Protein AF-A0A6J6BRH4-F1 (afdb_monomer_lite)

Organism: NCBI:txid449393

pLDDT: mean 97.33, std 1.26, range [92.62, 98.81]

Secondary structure (DSSP, 8-state):
-EEEEEEPPP---TTTT--TTS--SEEEEEEEEEESSTT--EEEEEEGGGS-B-TTSEEEEEEE-GGG--TT-SGGGT-EEEE---TTS-EEEEEEEEEE-TT-TTSGGGPPTTS-THHHHGGGSPEEEE--HHHHHHHHHHHTT-

Structure (mmCIF, N/CA/C/O backbone):
data_AF-A0A6J6BRH4-F1
#
_entry.id   AF-A0A6J6BRH4-F1
#
loop_
_atom_site.group_PDB
_atom_site.id
_atom_site.type_symbol
_atom_site.label_atom_id
_atom_site.label_alt_id
_atom_site.label_comp_id
_atom_site.label_asym_id
_atom_site.label_entity_id
_atom_site.label_seq_id
_atom_site.pdbx_PDB_ins_code
_atom_site.Cartn_x
_atom_site.Cartn_y
_atom_site.Cartn_z
_atom_site.occupancy
_atom_site.B_iso_or_equiv
_atom_site.auth_seq_id
_atom_site.auth_comp_id
_atom_site.auth_asym_id
_atom_site.auth_atom_id
_atom_site.pdbx_PDB_model_num
ATOM 1 N N . MET A 1 1 ? 10.397 -1.800 -10.705 1.00 94.38 1 MET A N 1
ATOM 2 C CA . MET A 1 1 ? 9.066 -1.616 -10.083 1.00 94.38 1 MET A CA 1
ATOM 3 C C . MET A 1 1 ? 9.223 -1.434 -8.581 1.00 94.38 1 MET A C 1
ATOM 5 O O . MET A 1 1 ? 10.301 -1.715 -8.059 1.00 94.38 1 MET A O 1
ATOM 9 N N . LEU A 1 2 ? 8.168 -0.981 -7.914 1.00 97.94 2 LEU A N 1
ATOM 10 C CA . LEU A 1 2 ? 8.096 -0.824 -6.466 1.00 97.94 2 LEU A CA 1
ATOM 11 C C . LEU A 1 2 ? 7.120 -1.860 -5.897 1.00 97.94 2 LEU A C 1
ATOM 13 O O . LEU A 1 2 ? 6.075 -2.119 -6.489 1.00 97.94 2 LEU A O 1
ATOM 17 N N . VAL A 1 3 ? 7.461 -2.453 -4.763 1.00 98.62 3 VAL A N 1
ATOM 18 C CA . VAL A 1 3 ? 6.591 -3.347 -3.996 1.00 98.62 3 VAL A CA 1
ATOM 19 C C . VAL A 1 3 ? 6.339 -2.690 -2.654 1.00 98.62 3 VAL A C 1
ATOM 21 O O . VAL A 1 3 ? 7.285 -2.242 -2.014 1.00 98.62 3 VAL A O 1
ATOM 24 N N . VAL A 1 4 ? 5.079 -2.644 -2.236 1.00 98.75 4 VAL A N 1
ATOM 25 C CA . VAL A 1 4 ? 4.651 -2.125 -0.940 1.00 98.75 4 VAL A CA 1
ATOM 26 C C . VAL A 1 4 ? 4.026 -3.260 -0.140 1.00 98.75 4 VAL A C 1
ATOM 28 O O . VAL A 1 4 ? 3.162 -3.979 -0.646 1.00 98.75 4 VAL A O 1
ATOM 31 N N . ARG A 1 5 ? 4.453 -3.424 1.110 1.00 98.50 5 ARG A N 1
ATOM 32 C CA . ARG A 1 5 ? 3.943 -4.441 2.033 1.00 98.50 5 ARG A CA 1
ATOM 33 C C . ARG A 1 5 ? 3.695 -3.835 3.405 1.00 98.50 5 ARG A C 1
ATOM 35 O O . ARG A 1 5 ? 4.463 -3.002 3.872 1.00 98.50 5 ARG A O 1
ATOM 42 N N . GLY A 1 6 ? 2.638 -4.280 4.065 1.00 98.31 6 GLY A N 1
ATOM 43 C CA . GLY A 1 6 ? 2.309 -3.872 5.425 1.00 98.31 6 GLY A CA 1
ATOM 44 C C . GLY A 1 6 ? 1.116 -4.655 5.946 1.00 98.31 6 GLY A C 1
ATOM 45 O O . GLY A 1 6 ? 0.449 -5.361 5.189 1.00 98.31 6 GLY A O 1
ATOM 46 N N . LYS A 1 7 ? 0.848 -4.549 7.243 1.00 98.62 7 LYS A N 1
ATOM 47 C CA . LYS A 1 7 ? -0.352 -5.117 7.853 1.00 98.62 7 LYS A CA 1
ATOM 48 C C . LYS A 1 7 ? -1.535 -4.197 7.584 1.00 98.62 7 LYS A C 1
ATOM 50 O O . LYS A 1 7 ? -1.421 -2.983 7.757 1.00 98.62 7 LYS A O 1
ATOM 55 N N . ALA A 1 8 ? -2.659 -4.751 7.149 1.00 98.44 8 ALA A N 1
ATOM 56 C CA . ALA A 1 8 ? -3.872 -3.971 6.951 1.00 98.44 8 ALA A CA 1
ATOM 57 C C . ALA A 1 8 ? -4.566 -3.718 8.300 1.00 98.44 8 ALA A C 1
ATOM 59 O O . ALA A 1 8 ? -4.849 -4.678 9.021 1.00 98.44 8 ALA A O 1
ATOM 60 N N . PRO A 1 9 ? -4.883 -2.459 8.647 1.00 98.12 9 PRO A N 1
ATOM 61 C CA . PRO A 1 9 ? -5.831 -2.177 9.714 1.00 98.12 9 PRO A CA 1
ATOM 62 C C . PRO A 1 9 ? -7.206 -2.738 9.352 1.00 98.12 9 PRO A C 1
ATOM 64 O O . PRO A 1 9 ? -7.617 -2.708 8.188 1.00 98.12 9 PRO A O 1
ATOM 67 N N . THR A 1 10 ? -7.935 -3.206 10.356 1.00 98.12 10 THR A N 1
ATOM 68 C CA . THR A 1 10 ? -9.320 -3.654 10.202 1.00 98.12 10 THR A CA 1
ATOM 69 C C . THR A 1 10 ? -10.227 -2.501 9.778 1.00 98.12 10 THR A C 1
ATOM 71 O O . THR A 1 10 ? -10.131 -1.383 10.294 1.00 98.12 10 THR A O 1
ATOM 74 N N . THR A 1 11 ? -11.141 -2.794 8.856 1.00 98.00 11 THR A N 1
ATOM 75 C CA . THR A 1 11 ? -12.180 -1.881 8.368 1.00 98.00 11 THR A CA 1
ATOM 76 C C . THR A 1 11 ? -13.511 -2.627 8.264 1.00 98.00 11 THR A C 1
ATOM 78 O O . THR A 1 11 ? -13.517 -3.858 8.160 1.00 98.00 11 THR A O 1
ATOM 81 N N . PRO A 1 12 ? -14.662 -1.933 8.314 1.00 97.31 12 PRO A N 1
ATOM 82 C CA . PRO A 1 12 ? -15.947 -2.563 8.047 1.00 97.31 12 PRO A CA 1
ATOM 83 C C . PRO A 1 12 ? -16.017 -3.011 6.589 1.00 97.31 12 PRO A C 1
ATOM 85 O O . PRO A 1 12 ? -15.707 -2.226 5.697 1.00 97.31 12 PRO A O 1
ATOM 88 N N . ASP A 1 13 ? -16.495 -4.224 6.328 1.00 95.75 13 ASP A N 1
ATOM 89 C CA . ASP A 1 13 ? -16.739 -4.700 4.965 1.00 95.75 13 ASP A CA 1
ATOM 90 C C . ASP A 1 13 ? -18.026 -4.080 4.404 1.00 95.75 13 ASP A C 1
ATOM 92 O O . ASP A 1 13 ? -19.120 -4.656 4.436 1.00 95.75 13 ASP A O 1
ATOM 96 N N . THR A 1 14 ? -17.895 -2.846 3.924 1.00 93.94 14 THR A N 1
ATOM 97 C CA . THR A 1 14 ? -19.018 -2.095 3.356 1.00 93.94 14 THR A CA 1
ATOM 98 C C . THR A 1 14 ? -19.500 -2.671 2.025 1.00 93.94 14 THR A C 1
ATOM 100 O O . THR A 1 14 ? -20.670 -2.491 1.685 1.00 93.94 14 THR A O 1
ATOM 103 N N . GLN A 1 15 ? -18.657 -3.425 1.307 1.00 93.25 15 GLN A N 1
ATOM 104 C CA . GLN A 1 15 ? -19.054 -4.114 0.076 1.00 93.25 15 GLN A CA 1
ATOM 105 C C . GLN A 1 15 ? -19.947 -5.328 0.368 1.00 93.25 15 GLN A C 1
ATOM 107 O O . GLN A 1 15 ? -20.884 -5.592 -0.384 1.00 93.25 15 GLN A O 1
ATOM 112 N N . ALA A 1 16 ? -19.741 -6.001 1.503 1.00 95.12 16 ALA A N 1
ATOM 113 C CA . ALA A 1 16 ? -20.646 -7.028 2.025 1.00 95.12 16 ALA A CA 1
ATOM 114 C C . ALA A 1 16 ? -21.833 -6.463 2.838 1.00 95.12 16 ALA A C 1
ATOM 116 O O . ALA A 1 16 ? -22.583 -7.222 3.456 1.00 95.12 16 ALA A O 1
ATOM 117 N N . GLY A 1 17 ? -22.031 -5.139 2.850 1.00 95.44 17 GLY A N 1
ATOM 118 C CA . GLY A 1 17 ? -23.175 -4.484 3.490 1.00 95.44 17 GLY A CA 1
ATOM 119 C C . GLY A 1 17 ? -23.013 -4.183 4.983 1.00 95.44 17 GLY A C 1
ATOM 120 O O . GLY A 1 17 ? -23.993 -3.810 5.633 1.00 95.44 17 GLY A O 1
ATOM 121 N N . GLN A 1 18 ? -21.808 -4.305 5.553 1.00 97.12 18 GLN A N 1
ATOM 122 C CA . GLN A 1 18 ? -21.563 -3.817 6.910 1.00 97.12 18 GLN A CA 1
ATOM 123 C C . GLN A 1 18 ? -21.682 -2.289 6.964 1.00 97.12 18 GLN A C 1
ATOM 125 O O . GLN A 1 18 ? -21.315 -1.567 6.038 1.00 97.12 18 GLN A O 1
ATOM 130 N N . SER A 1 19 ? -22.171 -1.772 8.091 1.00 96.06 19 SER A N 1
ATOM 131 C CA . SER A 1 19 ? -22.228 -0.327 8.312 1.00 96.06 19 SER A CA 1
ATOM 132 C C . SER A 1 19 ? -20.822 0.269 8.398 1.00 96.06 19 SER A C 1
ATOM 134 O O . SER A 1 19 ? -19.968 -0.253 9.111 1.00 96.06 19 SER A O 1
ATOM 136 N N . ALA A 1 20 ? -20.605 1.439 7.792 1.00 93.06 20 ALA A N 1
ATOM 137 C CA . ALA A 1 20 ? -19.379 2.224 7.981 1.00 93.06 20 ALA A CA 1
ATOM 138 C C . ALA A 1 20 ? -19.180 2.717 9.437 1.00 93.06 20 ALA A C 1
ATOM 140 O O . ALA A 1 20 ? -18.142 3.294 9.770 1.00 93.06 20 ALA A O 1
ATOM 141 N N . ALA A 1 21 ? -20.187 2.533 10.300 1.00 92.88 21 ALA A N 1
ATOM 142 C CA . ALA A 1 21 ? -20.1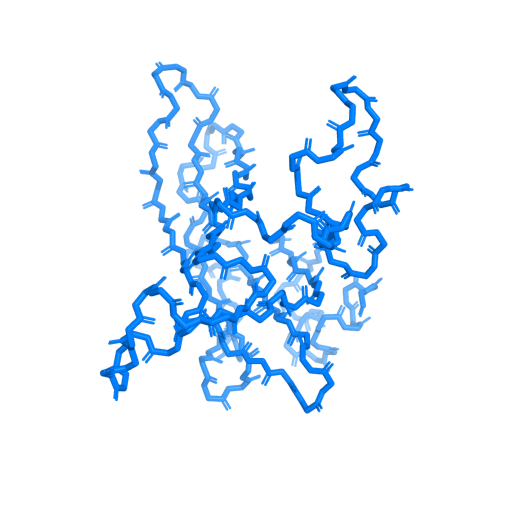16 2.793 11.735 1.00 92.88 21 ALA A CA 1
ATOM 143 C C . ALA A 1 21 ? -19.727 1.556 12.569 1.00 92.88 21 ALA A C 1
ATOM 145 O O . ALA A 1 21 ? -19.611 1.676 13.788 1.00 92.88 21 ALA A O 1
ATOM 146 N N . THR A 1 22 ? -19.545 0.381 11.955 1.00 96.38 22 THR A N 1
ATOM 147 C CA . THR A 1 22 ? -19.095 -0.826 12.663 1.00 96.38 22 THR A CA 1
ATOM 148 C C . THR A 1 22 ? -17.741 -0.564 13.340 1.00 96.38 22 THR A C 1
ATOM 150 O O . THR A 1 22 ? -16.824 -0.063 12.679 1.00 96.38 22 THR A O 1
ATOM 153 N N . PRO A 1 23 ? -17.584 -0.887 14.641 1.00 96.56 23 PRO A N 1
ATOM 154 C CA . PRO A 1 23 ? -16.312 -0.726 15.340 1.00 96.56 23 PRO A CA 1
ATOM 155 C C . PRO A 1 23 ? -15.170 -1.462 14.628 1.00 96.56 23 PRO A C 1
ATOM 157 O O . PRO A 1 23 ? -15.278 -2.648 14.332 1.00 96.56 23 PRO A O 1
ATOM 160 N N . SER A 1 24 ? -14.096 -0.736 14.339 1.00 97.69 24 SER A N 1
ATOM 161 C CA . SER A 1 24 ? -12.935 -1.165 13.547 1.00 97.69 24 SER A CA 1
ATOM 162 C C . SER A 1 24 ? -11.758 -0.228 13.838 1.00 97.69 24 SER A C 1
ATOM 164 O O . SER A 1 24 ? -11.955 0.837 14.428 1.00 97.69 24 SER A O 1
ATOM 166 N N . GLU A 1 25 ? -10.536 -0.609 13.467 1.00 98.31 25 GLU A N 1
ATOM 167 C CA . GLU A 1 25 ? -9.355 0.245 13.660 1.00 98.31 25 GLU A CA 1
ATOM 168 C C . GLU A 1 25 ? -9.415 1.510 12.799 1.00 98.31 25 GLU A C 1
ATOM 170 O O . GLU A 1 25 ? -9.093 2.594 13.289 1.00 98.31 25 GLU A O 1
ATOM 175 N N . LEU A 1 26 ? -9.878 1.391 11.551 1.00 98.19 26 LEU A N 1
ATOM 176 C CA . LEU A 1 26 ? -10.119 2.500 10.629 1.00 98.19 26 LEU A CA 1
ATOM 177 C C . LEU A 1 26 ? -11.510 2.382 10.000 1.00 98.19 26 LEU A C 1
ATOM 179 O O . LEU A 1 26 ? -11.992 1.283 9.746 1.00 98.19 26 LEU A O 1
ATOM 183 N N . ARG A 1 27 ? -12.123 3.513 9.627 1.00 97.19 27 ARG A N 1
ATOM 184 C CA . ARG A 1 27 ? -13.297 3.472 8.736 1.00 97.19 27 ARG A CA 1
ATOM 185 C C . ARG A 1 27 ? -12.913 3.091 7.312 1.00 97.19 27 ARG A C 1
ATOM 187 O O . ARG A 1 27 ? -13.712 2.477 6.615 1.00 97.19 27 ARG A O 1
ATOM 194 N N . TYR A 1 28 ? -11.744 3.555 6.879 1.00 97.38 28 TYR A N 1
ATOM 195 C CA . TYR A 1 28 ? -11.257 3.358 5.524 1.00 97.38 28 TYR A CA 1
ATOM 196 C C . TYR A 1 28 ? -9.743 3.552 5.441 1.00 97.38 28 TYR A C 1
ATOM 198 O O . TYR A 1 28 ? -9.183 4.407 6.143 1.00 97.38 28 TYR A O 1
ATOM 206 N N . TRP A 1 29 ? -9.090 2.832 4.531 1.00 98.38 29 TRP A N 1
ATOM 207 C CA . TRP A 1 29 ? -7.746 3.176 4.073 1.00 98.38 29 TRP A CA 1
ATOM 208 C C . TRP A 1 29 ? -7.546 2.963 2.570 1.00 98.38 29 TRP A C 1
ATOM 210 O O . TRP A 1 29 ? -8.262 2.208 1.920 1.00 98.38 29 TRP A O 1
ATOM 220 N N . SER A 1 30 ? -6.569 3.674 2.001 1.00 98.50 30 SER A N 1
ATOM 221 C CA . SER A 1 30 ? -6.186 3.554 0.587 1.00 98.50 30 SER A CA 1
ATOM 222 C C . SER A 1 30 ? -4.704 3.796 0.368 1.00 98.50 30 SER A C 1
ATOM 224 O O . SER A 1 30 ? -4.066 4.502 1.152 1.00 98.50 30 SER A O 1
ATOM 226 N N . LEU A 1 31 ? -4.197 3.256 -0.736 1.00 98.69 31 LEU A N 1
ATOM 227 C CA . LEU A 1 31 ? -2.911 3.613 -1.314 1.00 98.69 31 LEU A CA 1
ATOM 228 C C . LEU A 1 31 ? -3.148 4.094 -2.747 1.00 98.69 31 LEU A C 1
ATOM 230 O O . LEU A 1 31 ? -3.761 3.385 -3.545 1.00 98.69 31 LEU A O 1
ATOM 234 N N . CYS A 1 32 ? -2.672 5.295 -3.057 1.00 98.62 32 CYS A N 1
ATOM 235 C CA . CYS A 1 32 ? -2.744 5.866 -4.397 1.00 98.62 32 CYS A CA 1
ATOM 236 C C . CYS A 1 32 ? -1.349 6.116 -4.959 1.00 98.62 32 CYS A C 1
ATOM 238 O O . CYS A 1 32 ? -0.471 6.598 -4.239 1.00 98.62 32 CYS A O 1
ATOM 240 N N . ALA A 1 33 ? -1.187 5.834 -6.249 1.00 98.44 33 ALA A N 1
ATOM 241 C CA . ALA A 1 33 ? -0.109 6.352 -7.069 1.00 98.44 33 ALA A CA 1
ATOM 242 C C . ALA A 1 33 ? -0.532 7.711 -7.638 1.00 98.44 33 ALA A C 1
ATOM 244 O O . ALA A 1 33 ? -1.593 7.849 -8.254 1.00 98.44 33 ALA A O 1
ATOM 245 N N . ASN A 1 34 ? 0.299 8.720 -7.419 1.00 98.56 34 ASN A N 1
ATOM 246 C CA . ASN A 1 34 ? 0.127 10.075 -7.912 1.00 98.56 34 ASN A CA 1
ATOM 247 C C . ASN A 1 34 ? 1.386 10.508 -8.657 1.00 98.56 34 ASN A C 1
ATOM 249 O O . ASN A 1 34 ? 2.487 10.025 -8.397 1.00 98.56 34 ASN A O 1
ATOM 253 N N . GLU A 1 35 ? 1.246 11.504 -9.519 1.00 97.62 35 GLU A N 1
ATOM 254 C CA . GLU A 1 35 ? 2.407 12.171 -10.096 1.00 97.62 35 GLU A CA 1
ATOM 255 C C . GLU A 1 35 ? 2.882 13.311 -9.194 1.00 97.62 35 GLU A C 1
ATOM 257 O O . GLU A 1 35 ? 2.076 14.122 -8.725 1.00 97.62 35 GLU A O 1
ATOM 262 N N . TYR A 1 36 ? 4.194 13.449 -9.003 1.00 97.44 36 TYR A N 1
ATOM 263 C CA . TYR A 1 36 ? 4.786 14.513 -8.189 1.00 97.44 36 TYR A CA 1
ATOM 264 C C . TYR A 1 36 ? 4.825 15.887 -8.897 1.00 97.44 36 TYR A C 1
ATOM 266 O O . TYR A 1 36 ? 5.823 16.605 -8.890 1.00 97.44 36 TYR A O 1
ATOM 274 N N . ILE A 1 37 ? 3.709 16.292 -9.507 1.00 96.38 37 ILE A N 1
ATOM 275 C CA . ILE A 1 37 ? 3.502 17.619 -10.102 1.00 96.38 37 ILE A CA 1
ATOM 276 C C . ILE A 1 37 ? 2.204 18.180 -9.554 1.00 96.38 37 ILE A C 1
ATOM 278 O O . ILE A 1 37 ? 1.148 17.592 -9.761 1.00 96.38 37 ILE A O 1
ATOM 282 N N . LYS A 1 38 ? 2.250 19.347 -8.902 1.00 95.88 38 LYS A N 1
ATOM 283 C CA . LYS A 1 38 ? 1.045 20.021 -8.390 1.00 95.88 38 LYS A CA 1
ATOM 284 C C . LYS A 1 38 ? 0.009 20.198 -9.518 1.00 95.88 38 LYS A C 1
ATOM 286 O O . LYS A 1 38 ? 0.371 20.732 -10.564 1.00 95.88 38 LYS A O 1
ATOM 291 N N . PRO A 1 39 ? -1.262 19.793 -9.320 1.00 95.88 39 PRO A N 1
ATOM 292 C CA . PRO A 1 39 ? -1.932 19.517 -8.041 1.00 95.88 39 PRO A CA 1
ATOM 293 C C . PRO A 1 39 ? -1.866 18.053 -7.543 1.00 95.88 39 PRO A C 1
ATOM 295 O O . PRO A 1 39 ? -2.727 17.643 -6.774 1.00 95.88 39 PRO A O 1
ATOM 298 N N . TYR A 1 40 ? -0.847 17.293 -7.942 1.00 97.12 40 TYR A N 1
ATOM 299 C CA . TYR A 1 40 ? -0.616 15.875 -7.640 1.00 97.12 40 TYR A CA 1
ATOM 300 C C . TYR A 1 40 ? -1.707 14.965 -8.215 1.00 97.12 40 TYR A C 1
ATOM 302 O O . TYR A 1 40 ? -2.436 14.325 -7.452 1.00 97.12 40 TYR A O 1
ATOM 310 N N . PRO A 1 41 ? -1.876 14.927 -9.553 1.00 97.50 41 PRO A N 1
ATOM 311 C CA . PRO A 1 41 ? -2.918 14.115 -10.167 1.00 97.50 41 PRO A CA 1
ATOM 312 C C . PRO A 1 41 ? -2.746 12.644 -9.774 1.00 97.50 41 PRO A C 1
ATOM 314 O O . PRO A 1 41 ? -1.631 12.124 -9.752 1.00 97.50 41 PRO A O 1
ATOM 317 N N . VAL A 1 42 ? -3.863 11.998 -9.438 1.00 97.81 42 VAL A N 1
ATOM 318 C CA . VAL A 1 42 ? -3.921 10.550 -9.203 1.00 97.81 42 VAL A CA 1
ATOM 319 C C . VAL A 1 42 ? -3.757 9.829 -10.534 1.00 97.81 42 VAL A C 1
ATOM 321 O O . VAL A 1 42 ? -4.419 10.181 -11.511 1.00 97.81 42 VAL A O 1
ATOM 324 N N . THR A 1 43 ? -2.920 8.800 -10.537 1.00 97.81 43 THR A N 1
ATOM 325 C CA . THR A 1 43 ? -2.855 7.796 -11.596 1.00 97.81 43 THR A CA 1
ATOM 326 C C . THR A 1 43 ? -3.838 6.671 -11.300 1.00 97.81 43 THR A C 1
ATOM 328 O O . THR A 1 43 ? -4.759 6.445 -12.077 1.00 97.81 43 THR A O 1
ATOM 331 N N . GLU A 1 44 ? -3.684 6.006 -10.154 1.00 98.12 44 GLU A N 1
ATOM 332 C CA . GLU A 1 44 ? -4.532 4.886 -9.746 1.00 98.12 44 GLU A CA 1
ATOM 333 C C . GLU A 1 44 ? -4.562 4.758 -8.218 1.00 98.12 44 GLU A C 1
ATOM 335 O O . GLU A 1 44 ? -3.646 5.206 -7.525 1.00 98.12 44 GLU A O 1
ATOM 340 N N . CYS A 1 45 ? -5.623 4.156 -7.683 1.00 98.38 45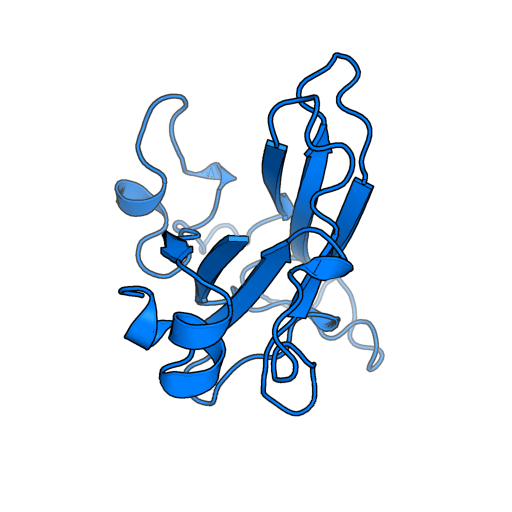 CYS A N 1
ATOM 341 C CA . CYS A 1 45 ? -5.770 3.888 -6.259 1.00 98.38 45 CYS A CA 1
ATOM 342 C C . CYS A 1 45 ? -6.351 2.496 -6.030 1.00 98.38 45 CYS A C 1
ATOM 344 O O . CYS A 1 45 ? -7.232 2.061 -6.766 1.00 98.38 45 CYS A O 1
ATOM 346 N N . VAL A 1 46 ? -5.941 1.884 -4.924 1.00 98.50 46 VAL A N 1
ATOM 347 C CA . VAL A 1 46 ? -6.635 0.757 -4.300 1.00 98.50 46 VAL A CA 1
ATOM 348 C C . VAL A 1 46 ? -7.060 1.152 -2.894 1.00 98.50 46 VAL A C 1
ATOM 350 O O . VAL A 1 46 ? -6.409 1.970 -2.231 1.00 98.50 46 VAL A O 1
ATOM 353 N N . PHE A 1 47 ? -8.166 0.582 -2.436 1.00 98.00 47 PHE A N 1
ATOM 354 C CA . PHE A 1 47 ? -8.663 0.761 -1.076 1.00 98.00 47 PHE 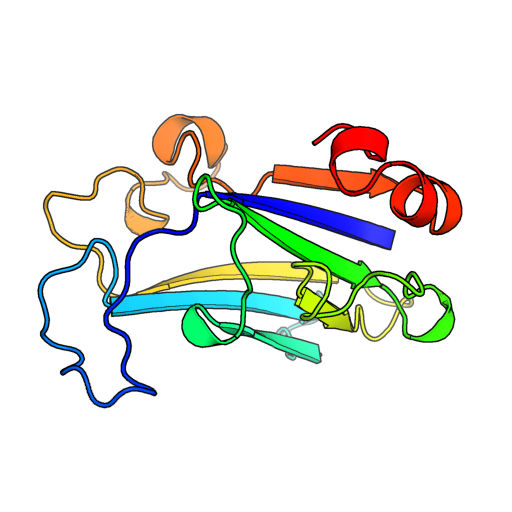A CA 1
ATOM 355 C C . PHE A 1 47 ? -8.838 -0.567 -0.350 1.00 98.00 47 PHE A C 1
ATOM 357 O O . PHE A 1 47 ? -8.819 -1.614 -0.983 1.00 98.00 47 PHE A O 1
ATOM 364 N N . ASP A 1 48 ? -8.996 -0.509 0.970 1.00 97.38 48 ASP A N 1
ATOM 365 C CA . ASP A 1 48 ? -9.094 -1.661 1.873 1.00 97.38 48 ASP A CA 1
ATOM 366 C C . ASP A 1 48 ? -9.783 -2.914 1.293 1.00 97.38 48 ASP A C 1
ATOM 368 O O . ASP A 1 48 ? -9.119 -3.938 1.160 1.00 97.38 48 ASP A O 1
ATOM 372 N N . GLN A 1 49 ? -11.050 -2.863 0.870 1.00 96.00 49 GLN A N 1
ATOM 373 C CA . GLN A 1 49 ? -11.742 -4.051 0.338 1.00 96.00 49 GLN A CA 1
ATOM 374 C C . GLN A 1 49 ? -11.278 -4.502 -1.065 1.00 96.00 49 GLN A C 1
ATOM 376 O O . GLN A 1 49 ? -11.670 -5.577 -1.509 1.00 96.00 49 GLN A O 1
ATOM 381 N N . GLN A 1 50 ? -10.473 -3.713 -1.783 1.00 96.75 50 GLN A N 1
ATOM 382 C CA . GLN A 1 50 ? -9.845 -4.114 -3.054 1.00 96.75 50 GLN A CA 1
ATOM 383 C C . GLN A 1 50 ? -8.470 -4.758 -2.863 1.00 96.75 50 GLN A C 1
ATOM 385 O O . GLN A 1 50 ? -7.900 -5.281 -3.819 1.00 96.75 50 GLN A O 1
ATOM 390 N N . VAL A 1 51 ? -7.895 -4.680 -1.660 1.00 98.06 51 VAL A N 1
ATOM 391 C CA . VAL A 1 51 ? -6.542 -5.169 -1.412 1.00 98.06 51 VAL A CA 1
ATOM 392 C C . VAL A 1 51 ? -6.614 -6.565 -0.794 1.00 98.06 51 VAL A C 1
ATOM 394 O O . VAL A 1 51 ? -7.033 -6.701 0.357 1.00 98.06 51 VAL A O 1
ATOM 397 N N . PRO A 1 52 ? -6.193 -7.618 -1.516 1.00 98.00 52 PRO A N 1
ATOM 398 C CA . PRO A 1 52 ? -6.156 -8.954 -0.950 1.00 98.00 52 PRO A CA 1
ATOM 399 C C . PRO A 1 52 ? -5.122 -9.027 0.180 1.00 98.00 52 PRO A C 1
ATOM 401 O O . PRO A 1 52 ? -4.042 -8.434 0.102 1.00 98.00 52 PRO A O 1
ATOM 404 N N . LEU A 1 53 ? -5.462 -9.780 1.224 1.00 98.25 53 LEU A N 1
ATOM 405 C CA . LEU A 1 53 ? -4.619 -9.988 2.397 1.00 98.25 53 LEU A CA 1
ATOM 406 C C . LEU A 1 53 ? -4.181 -11.449 2.476 1.00 98.25 53 LEU A C 1
ATOM 408 O O . LEU A 1 53 ? -4.955 -12.356 2.166 1.00 98.25 53 LEU A O 1
ATOM 412 N N . ASP A 1 54 ? -2.949 -11.681 2.922 1.00 97.19 54 ASP A N 1
ATOM 413 C CA . ASP A 1 54 ? -2.497 -13.025 3.269 1.00 97.19 54 ASP A CA 1
ATOM 414 C C . ASP A 1 54 ? -3.114 -13.516 4.593 1.00 97.19 54 ASP A C 1
ATOM 416 O O . ASP A 1 54 ? -3.815 -12.788 5.301 1.00 97.19 54 ASP A O 1
ATOM 420 N N . GLY A 1 55 ? -2.848 -14.776 4.952 1.00 96.94 55 GLY A N 1
ATOM 421 C CA . GLY A 1 55 ? -3.388 -15.389 6.173 1.00 96.94 55 GLY A CA 1
ATOM 422 C C . GLY A 1 55 ? -2.961 -14.709 7.483 1.00 96.94 55 GLY A C 1
ATOM 423 O O . GLY A 1 55 ? -3.549 -14.992 8.524 1.00 96.94 55 GLY A O 1
ATOM 424 N N . SER A 1 56 ? -1.972 -13.813 7.437 1.00 97.00 56 SER A N 1
ATOM 425 C CA . SER A 1 56 ? -1.496 -13.018 8.573 1.00 97.00 56 SER A CA 1
ATOM 426 C C . SER A 1 56 ? -2.014 -11.572 8.542 1.00 97.00 56 SER A C 1
ATOM 428 O O . SER A 1 56 ? -1.653 -10.774 9.410 1.00 97.00 56 SER A O 1
ATOM 430 N N . GLY A 1 57 ? -2.859 -11.220 7.566 1.00 98.12 57 GLY A N 1
ATOM 431 C CA . GLY A 1 57 ? -3.437 -9.886 7.408 1.00 98.12 57 GLY A CA 1
ATOM 432 C C . GLY A 1 57 ? -2.513 -8.871 6.730 1.00 98.12 57 GLY A C 1
ATOM 433 O O . GLY A 1 57 ? -2.745 -7.668 6.861 1.00 98.12 57 GLY A O 1
ATOM 434 N N . TYR A 1 58 ? -1.464 -9.316 6.029 1.00 98.62 58 TYR A N 1
ATOM 435 C CA . TYR A 1 58 ? -0.587 -8.417 5.278 1.00 98.62 58 TYR A CA 1
ATOM 436 C C . TYR A 1 58 ? -1.059 -8.258 3.841 1.00 98.62 58 TYR A C 1
ATOM 438 O O . TYR A 1 58 ? -1.403 -9.232 3.173 1.00 98.62 58 TYR A O 1
ATOM 446 N N . TYR A 1 59 ? -1.000 -7.026 3.349 1.00 98.75 59 TYR A N 1
ATOM 447 C CA . TYR A 1 59 ? -1.173 -6.729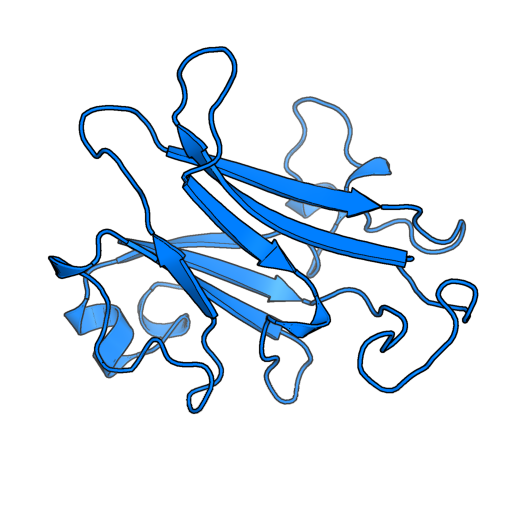 1.938 1.00 98.75 59 TYR A CA 1
ATOM 448 C C . TYR A 1 59 ? 0.163 -6.760 1.200 1.00 98.75 59 TYR A C 1
ATOM 450 O O . TYR A 1 59 ? 1.217 -6.467 1.766 1.00 98.75 59 TYR A O 1
ATOM 458 N N . THR A 1 60 ? 0.106 -7.049 -0.099 1.00 98.75 60 THR A N 1
ATOM 459 C CA . THR A 1 60 ? 1.197 -6.786 -1.044 1.00 98.75 60 THR A CA 1
ATOM 460 C C . THR A 1 60 ? 0.633 -6.016 -2.231 1.00 98.75 60 THR A C 1
ATOM 462 O O . THR A 1 60 ? -0.318 -6.465 -2.870 1.00 98.75 60 THR A O 1
ATOM 465 N N . ILE A 1 61 ? 1.207 -4.850 -2.519 1.00 98.81 61 ILE A N 1
ATOM 466 C CA . ILE A 1 61 ? 0.808 -3.992 -3.635 1.00 98.81 61 ILE A CA 1
ATOM 467 C C . ILE A 1 61 ? 2.028 -3.769 -4.523 1.00 98.81 61 ILE A C 1
ATOM 469 O O . ILE A 1 61 ? 3.067 -3.311 -4.053 1.00 98.81 61 ILE A O 1
ATOM 473 N N . VAL A 1 62 ? 1.914 -4.092 -5.807 1.00 98.75 62 VAL A N 1
ATOM 474 C CA . VAL A 1 62 ? 2.956 -3.814 -6.801 1.00 98.75 62 VAL A CA 1
ATOM 475 C C . VAL A 1 62 ? 2.611 -2.530 -7.541 1.00 98.75 62 VAL A C 1
ATOM 477 O O . VAL A 1 62 ? 1.507 -2.396 -8.054 1.00 98.75 62 VAL A O 1
ATOM 480 N N . VAL A 1 63 ? 3.569 -1.610 -7.636 1.00 98.69 63 VAL A N 1
ATOM 481 C CA . VAL A 1 63 ? 3.458 -0.378 -8.422 1.00 98.69 63 VAL A CA 1
ATOM 482 C C . VAL A 1 63 ? 4.458 -0.435 -9.572 1.00 98.69 63 VAL A C 1
ATOM 484 O O . VAL A 1 63 ? 5.677 -0.509 -9.367 1.00 98.69 63 VAL A O 1
ATOM 487 N N . SER A 1 64 ? 3.959 -0.439 -10.805 1.00 98.44 64 SER A N 1
ATOM 488 C CA . SER A 1 64 ? 4.789 -0.545 -12.010 1.00 98.44 64 SER A CA 1
ATOM 489 C C . SER A 1 64 ? 4.096 0.070 -13.217 1.00 98.44 64 SER A C 1
ATOM 491 O O . SER A 1 64 ? 2.895 0.309 -13.194 1.00 98.44 64 SER A O 1
ATOM 493 N N . THR A 1 65 ? 4.830 0.265 -14.313 1.00 97.75 65 THR A N 1
ATOM 494 C CA . THR A 1 65 ? 4.170 0.451 -15.611 1.00 97.75 65 THR A CA 1
ATOM 495 C C . THR A 1 65 ? 3.440 -0.844 -16.009 1.00 97.75 65 THR A C 1
ATOM 497 O O . THR A 1 65 ? 3.807 -1.923 -15.517 1.00 97.75 65 THR A O 1
ATOM 500 N N . PRO A 1 66 ? 2.460 -0.799 -16.930 1.00 97.50 66 PRO A N 1
ATOM 501 C CA . PRO A 1 66 ? 1.827 -2.010 -17.452 1.00 97.50 66 PRO A CA 1
ATOM 502 C C . PRO A 1 66 ? 2.815 -2.978 -18.120 1.00 97.50 66 PRO A C 1
ATOM 504 O O . PRO A 1 66 ? 2.621 -4.188 -18.052 1.00 97.50 66 PRO A O 1
ATOM 507 N N . ALA A 1 67 ? 3.884 -2.461 -18.739 1.00 96.62 67 ALA A N 1
ATOM 508 C CA . ALA A 1 67 ? 4.907 -3.273 -19.400 1.00 96.62 67 ALA A CA 1
ATOM 509 C C . ALA A 1 67 ? 5.789 -4.048 -18.407 1.00 96.62 67 ALA A C 1
ATOM 511 O O . ALA A 1 67 ? 6.271 -5.128 -18.737 1.00 96.62 67 ALA A O 1
ATOM 512 N N . ASP A 1 68 ? 5.967 -3.516 -17.194 1.00 97.19 68 ASP A N 1
ATOM 513 C CA . ASP A 1 68 ? 6.793 -4.118 -16.142 1.00 97.19 68 ASP A CA 1
ATOM 514 C C . ASP A 1 68 ? 5.972 -4.878 -15.088 1.00 97.19 68 ASP A C 1
ATOM 516 O O . ASP A 1 68 ? 6.539 -5.344 -14.094 1.00 97.19 68 ASP A O 1
ATOM 520 N N . ARG A 1 69 ? 4.647 -4.988 -15.267 1.00 98.12 69 ARG A N 1
ATOM 521 C CA . ARG A 1 69 ? 3.757 -5.684 -14.330 1.00 98.12 69 ARG A CA 1
ATOM 522 C C . ARG A 1 69 ? 4.120 -7.177 -14.274 1.00 98.12 69 ARG A C 1
ATOM 524 O O . ARG A 1 69 ? 3.993 -7.851 -15.295 1.00 98.12 69 ARG A O 1
ATOM 531 N N . PRO A 1 70 ? 4.496 -7.721 -13.099 1.00 98.44 70 PRO A N 1
ATOM 532 C CA . PRO A 1 70 ? 4.705 -9.156 -12.928 1.00 98.44 70 PRO A CA 1
ATOM 533 C C . PRO A 1 70 ? 3.466 -9.957 -13.313 1.00 98.44 70 PRO A C 1
ATOM 535 O O . PRO A 1 70 ? 2.352 -9.599 -12.921 1.00 98.44 70 PRO A O 1
ATOM 538 N N . ALA A 1 71 ? 3.650 -11.080 -14.005 1.00 98.19 71 ALA A N 1
ATOM 539 C CA . ALA A 1 71 ? 2.539 -11.939 -14.413 1.00 98.19 71 ALA A CA 1
ATOM 540 C C . ALA A 1 71 ? 1.746 -12.477 -13.209 1.00 98.19 71 ALA A C 1
ATOM 542 O O . ALA A 1 71 ? 0.545 -12.728 -13.308 1.00 98.19 71 ALA A O 1
ATOM 543 N N . ASN A 1 72 ? 2.407 -12.626 -12.056 1.00 97.62 72 ASN A N 1
ATOM 544 C CA . ASN A 1 72 ? 1.794 -13.074 -10.811 1.00 97.62 72 ASN A CA 1
ATOM 545 C C . ASN A 1 72 ? 1.251 -11.931 -9.926 1.00 97.62 72 ASN A C 1
ATOM 547 O O . ASN A 1 72 ? 0.666 -12.233 -8.887 1.00 97.62 72 ASN A O 1
ATOM 551 N N . ALA A 1 73 ? 1.368 -10.654 -10.316 1.00 98.12 73 ALA A N 1
ATOM 552 C CA . ALA A 1 73 ? 0.778 -9.521 -9.592 1.00 98.12 73 ALA A CA 1
ATOM 553 C C . ALA A 1 73 ? -0.736 -9.412 -9.868 1.00 98.12 73 ALA A C 1
ATOM 555 O O . ALA A 1 73 ? -1.204 -8.551 -10.622 1.00 98.12 73 ALA A O 1
ATOM 556 N N . THR A 1 74 ? -1.500 -10.339 -9.290 1.00 97.81 74 THR A N 1
ATOM 557 C CA . THR A 1 74 ? -2.953 -10.485 -9.465 1.00 97.81 74 THR A CA 1
ATOM 558 C C . THR A 1 74 ? -3.640 -10.749 -8.131 1.00 97.81 74 THR A C 1
ATOM 560 O O . THR A 1 74 ? -3.045 -11.385 -7.257 1.00 97.81 74 THR A O 1
ATOM 563 N N . GLU A 1 75 ? -4.918 -10.381 -8.015 1.00 96.56 75 GLU A N 1
ATOM 564 C CA . GLU A 1 75 ? -5.718 -10.627 -6.807 1.00 96.56 75 GLU A CA 1
ATOM 565 C C . GLU A 1 75 ? -5.753 -12.109 -6.413 1.00 96.56 75 GLU A C 1
ATOM 567 O O . GLU A 1 75 ? -5.617 -12.437 -5.238 1.00 96.56 75 GLU A O 1
ATOM 572 N N . ALA A 1 76 ? -5.828 -13.015 -7.396 1.00 96.75 76 ALA A N 1
ATOM 573 C CA . ALA A 1 76 ? -5.805 -14.464 -7.174 1.00 96.75 76 ALA A CA 1
ATOM 574 C C . ALA A 1 76 ? -4.513 -14.965 -6.498 1.00 96.75 76 ALA A C 1
ATOM 576 O O . ALA A 1 76 ? -4.528 -16.004 -5.843 1.00 96.75 76 ALA A O 1
ATOM 577 N N . ASN A 1 77 ? -3.413 -14.217 -6.627 1.00 97.62 77 ASN A N 1
ATOM 578 C CA . ASN A 1 77 ? -2.132 -14.497 -5.972 1.00 97.62 77 ASN A CA 1
ATOM 579 C C . ASN A 1 77 ? -1.912 -13.636 -4.719 1.00 97.62 77 ASN A C 1
ATOM 581 O O . ASN A 1 77 ? -0.794 -13.567 -4.215 1.00 97.62 77 ASN A O 1
ATOM 585 N N . GLY A 1 78 ? -2.946 -12.952 -4.225 1.00 97.81 78 GLY A N 1
ATOM 586 C CA . GLY A 1 78 ? -2.839 -12.111 -3.037 1.00 97.81 78 GLY A CA 1
ATOM 587 C C . GLY A 1 78 ? -2.108 -10.788 -3.273 1.00 97.81 78 GLY A C 1
ATOM 588 O O . GLY A 1 78 ? -1.528 -10.239 -2.338 1.00 97.81 78 GLY A O 1
ATOM 589 N N . VAL A 1 79 ? -2.098 -10.279 -4.511 1.00 98.62 79 VAL A N 1
ATOM 590 C CA . VAL A 1 79 ? -1.357 -9.066 -4.882 1.00 98.62 79 VAL A CA 1
ATOM 591 C C . VAL A 1 79 ? -2.283 -8.057 -5.552 1.00 98.62 79 VAL A C 1
ATOM 593 O O . VAL A 1 79 ? -2.857 -8.342 -6.603 1.00 98.62 79 VAL A O 1
ATOM 596 N N . ALA A 1 80 ? -2.382 -6.854 -4.987 1.00 98.69 80 ALA A N 1
ATOM 597 C CA . ALA A 1 80 ? -2.969 -5.721 -5.699 1.00 98.69 80 ALA A CA 1
ATOM 598 C C . ALA A 1 80 ? -1.920 -5.085 -6.624 1.00 98.69 80 ALA A C 1
ATOM 600 O O . ALA A 1 80 ? -0.715 -5.165 -6.370 1.00 98.69 80 ALA A O 1
ATOM 601 N N . TRP A 1 81 ? -2.363 -4.422 -7.686 1.00 98.56 81 TRP A N 1
ATOM 602 C CA . TRP A 1 81 ? -1.474 -3.726 -8.610 1.00 98.56 81 TRP A CA 1
ATOM 603 C C . TRP A 1 81 ? -1.963 -2.299 -8.848 1.00 98.56 81 TRP A C 1
ATOM 605 O O . TRP A 1 81 ? -3.166 -2.078 -8.942 1.00 98.56 81 TRP A O 1
ATOM 615 N N . LEU A 1 82 ? -1.023 -1.360 -8.929 1.00 98.62 82 LEU A N 1
ATOM 616 C CA . LEU A 1 82 ? -1.249 0.034 -9.293 1.00 98.62 82 LEU A CA 1
ATOM 617 C C . LEU A 1 82 ? -0.361 0.400 -10.481 1.00 98.62 82 LEU A C 1
ATOM 619 O O . LEU A 1 82 ? 0.842 0.111 -10.475 1.00 98.62 82 LEU A O 1
ATOM 623 N N . ASP A 1 83 ? -0.924 1.104 -11.454 1.00 98.12 83 ASP A N 1
ATOM 624 C CA . ASP A 1 83 ? -0.145 1.758 -12.492 1.00 98.12 83 ASP A CA 1
ATOM 625 C C . ASP A 1 83 ? 0.715 2.874 -11.876 1.00 98.12 83 ASP A C 1
ATOM 627 O O . ASP A 1 83 ? 0.240 3.746 -11.143 1.00 98.12 83 ASP A O 1
ATOM 631 N N . TRP A 1 84 ? 2.009 2.846 -12.189 1.00 97.50 84 TRP A N 1
ATOM 632 C CA . TRP A 1 84 ? 2.968 3.898 -11.855 1.00 97.50 84 TRP A CA 1
ATOM 633 C C . TRP A 1 84 ? 2.603 5.230 -12.519 1.00 97.50 84 TRP A C 1
ATOM 635 O O . TRP A 1 84 ? 2.891 6.299 -11.983 1.00 97.50 84 TRP A O 1
ATOM 645 N N . GLY A 1 85 ? 2.000 5.174 -13.707 1.00 95.62 85 GLY A N 1
ATOM 646 C CA . GLY A 1 85 ? 1.705 6.337 -14.527 1.00 95.62 85 GLY A CA 1
ATOM 647 C C . GLY A 1 85 ? 2.920 6.799 -15.326 1.00 95.62 85 GLY A C 1
ATOM 648 O O . GLY A 1 85 ? 3.720 6.003 -15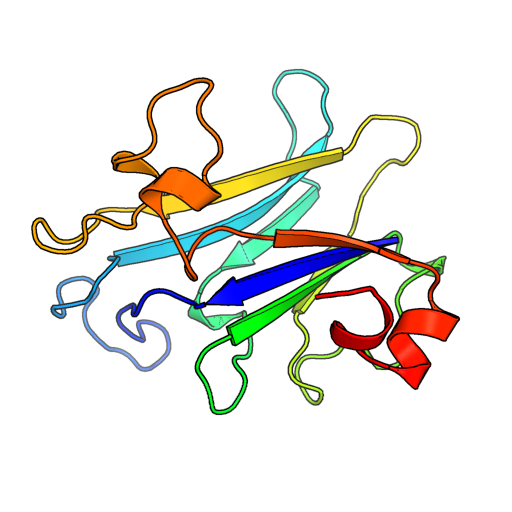.825 1.00 95.62 85 GLY A O 1
ATOM 649 N N . ARG A 1 86 ? 3.062 8.117 -15.500 1.00 94.94 86 ARG A N 1
ATOM 650 C CA . ARG A 1 86 ? 4.145 8.692 -16.309 1.00 94.94 86 ARG A CA 1
ATOM 651 C C . ARG A 1 86 ? 5.494 8.538 -15.613 1.00 94.94 86 ARG A C 1
ATOM 653 O O . ARG A 1 86 ? 5.740 9.162 -14.592 1.00 94.94 86 ARG A O 1
ATOM 660 N N . THR A 1 87 ? 6.417 7.818 -16.243 1.00 94.88 87 THR A N 1
ATOM 661 C CA . THR A 1 87 ? 7.800 7.655 -15.754 1.00 94.88 87 THR A CA 1
ATOM 662 C C . THR A 1 87 ? 8.686 8.883 -15.977 1.00 94.88 87 THR A C 1
ATOM 664 O O . THR A 1 87 ? 9.798 8.942 -15.466 1.00 94.88 87 THR A O 1
ATOM 667 N N . SER A 1 88 ? 8.206 9.885 -16.722 1.00 96.62 88 SER A N 1
ATOM 668 C CA . SER A 1 88 ? 8.878 11.183 -16.875 1.00 96.62 88 SER A CA 1
ATOM 669 C C . SER A 1 88 ? 8.713 12.101 -15.657 1.00 96.62 88 SER A C 1
ATOM 671 O O . SER A 1 88 ? 9.175 13.239 -15.689 1.00 96.62 88 SER A O 1
ATOM 673 N N . VAL A 1 89 ? 7.979 11.652 -14.638 1.00 95.62 89 VAL A N 1
ATOM 674 C CA . VAL A 1 89 ? 7.670 12.378 -13.408 1.00 95.62 89 VAL A CA 1
ATOM 675 C C . VAL A 1 89 ? 7.889 11.430 -12.237 1.00 95.62 89 VAL A C 1
ATOM 677 O O . VAL A 1 89 ? 7.612 10.236 -12.349 1.00 95.62 89 VAL A O 1
ATOM 680 N N . ASP A 1 90 ? 8.368 11.957 -11.114 1.00 96.75 90 ASP A N 1
ATOM 681 C CA . ASP A 1 90 ? 8.523 11.151 -9.908 1.00 96.75 90 ASP A CA 1
ATOM 682 C C . ASP A 1 90 ? 7.160 10.643 -9.413 1.00 96.75 90 ASP A C 1
ATOM 684 O O . ASP A 1 90 ? 6.153 11.364 -9.422 1.00 96.75 90 ASP A O 1
ATOM 688 N N . LEU A 1 91 ? 7.147 9.390 -8.963 1.00 96.94 91 LEU A N 1
ATOM 689 C CA . LEU A 1 91 ? 6.004 8.776 -8.300 1.00 96.94 91 LEU A CA 1
ATOM 690 C C . LEU A 1 91 ? 5.835 9.381 -6.904 1.00 96.94 91 LEU A C 1
ATOM 692 O O . LEU A 1 91 ? 6.784 9.463 -6.126 1.00 96.94 91 LEU A O 1
ATOM 696 N N . LEU A 1 92 ? 4.602 9.731 -6.562 1.00 97.62 92 LEU A N 1
ATOM 697 C CA . LEU A 1 92 ? 4.180 10.064 -5.211 1.00 97.62 92 LEU A CA 1
ATOM 698 C C . LEU A 1 92 ? 3.192 9.001 -4.738 1.00 97.62 92 LEU A C 1
ATOM 700 O O . LEU A 1 92 ? 2.089 8.910 -5.268 1.00 97.62 92 LEU A O 1
ATOM 704 N N . LEU A 1 93 ? 3.560 8.225 -3.719 1.00 97.94 93 LEU A N 1
ATOM 705 C CA . LEU A 1 93 ? 2.612 7.346 -3.043 1.00 97.94 93 LEU A CA 1
ATOM 706 C C . LEU A 1 93 ? 1.920 8.073 -1.894 1.00 97.94 93 LEU A C 1
ATOM 708 O O . LEU A 1 93 ? 2.570 8.657 -1.027 1.00 97.94 93 LEU A O 1
ATOM 712 N N . LEU A 1 94 ? 0.591 7.997 -1.866 1.00 97.81 94 LEU A N 1
ATOM 713 C CA . LEU A 1 94 ? -0.228 8.530 -0.783 1.00 97.81 94 LEU A CA 1
ATOM 714 C C . LEU A 1 94 ? -0.949 7.389 -0.068 1.00 97.81 94 LEU A C 1
ATOM 716 O O . LEU A 1 94 ? -1.946 6.863 -0.566 1.00 97.81 94 LEU A O 1
ATOM 720 N N . PHE A 1 95 ? -0.455 7.029 1.119 1.00 98.19 95 PHE A N 1
ATOM 721 C CA . PHE A 1 95 ? -1.135 6.110 2.028 1.00 98.19 95 PHE A CA 1
ATOM 722 C C . PHE A 1 95 ? -2.042 6.895 2.974 1.00 98.19 95 PHE A C 1
ATOM 724 O O . PHE A 1 95 ? -1.585 7.726 3.760 1.00 98.19 95 PHE A O 1
ATOM 731 N N . ARG A 1 96 ? -3.348 6.659 2.885 1.00 98.00 96 ARG A N 1
ATOM 732 C CA . ARG A 1 96 ? -4.361 7.449 3.585 1.00 98.00 96 ARG A CA 1
ATOM 733 C C . ARG A 1 96 ? -5.148 6.565 4.528 1.00 98.00 96 ARG A C 1
ATOM 735 O O . ARG A 1 96 ? -5.733 5.573 4.111 1.00 98.00 96 ARG A O 1
ATOM 742 N N . ASN A 1 97 ? -5.216 6.972 5.787 1.00 98.25 97 ASN A N 1
ATOM 743 C CA . ASN A 1 97 ? -6.171 6.447 6.755 1.00 98.25 97 ASN A CA 1
ATOM 744 C C . ASN A 1 97 ? -7.339 7.428 6.874 1.00 98.25 97 ASN A C 1
ATOM 746 O O . ASN A 1 97 ? -7.171 8.630 6.668 1.00 98.25 97 ASN A O 1
ATOM 750 N N . MET A 1 98 ? -8.526 6.937 7.208 1.00 96.88 98 MET A N 1
ATOM 751 C CA . MET A 1 98 ? -9.682 7.778 7.488 1.00 96.88 98 MET A CA 1
ATOM 752 C C . MET A 1 98 ? -10.361 7.322 8.770 1.00 96.88 98 MET A C 1
ATOM 754 O O . MET A 1 98 ? -10.776 6.172 8.892 1.00 96.88 98 MET A O 1
ATOM 758 N N . LEU A 1 99 ? -10.512 8.281 9.688 1.00 96.69 99 LEU A N 1
ATOM 759 C CA . LEU A 1 99 ? -11.243 8.140 10.947 1.00 96.69 99 LEU A CA 1
ATOM 760 C C . LEU A 1 99 ? -10.767 6.936 11.776 1.00 96.69 99 LEU A C 1
ATOM 762 O O . LEU A 1 99 ? -11.527 5.980 11.942 1.00 96.69 99 LEU A O 1
ATOM 766 N N . PRO A 1 100 ? -9.519 6.971 12.280 1.00 97.56 100 PRO A N 1
ATOM 767 C CA . PRO A 1 100 ? -9.035 5.942 13.188 1.00 97.56 100 PRO A CA 1
ATOM 768 C C . PRO A 1 100 ? -9.856 5.907 14.477 1.00 97.56 100 PRO A C 1
ATOM 770 O O . PRO A 1 100 ? -10.260 6.951 15.001 1.00 97.56 100 PRO A O 1
ATOM 773 N N . ALA A 1 101 ? -10.070 4.707 15.015 1.00 97.81 101 ALA A N 1
ATOM 774 C CA . ALA A 1 101 ? -10.571 4.558 16.372 1.00 97.81 101 ALA A CA 1
ATOM 775 C C . ALA A 1 101 ? -9.602 5.220 17.362 1.00 97.81 101 ALA A C 1
ATOM 777 O O . ALA A 1 101 ? -8.386 5.147 17.200 1.00 97.81 101 ALA A O 1
ATOM 778 N N . ALA A 1 102 ? -10.127 5.819 18.434 1.00 96.50 102 ALA A N 1
ATOM 779 C CA . ALA A 1 102 ? -9.298 6.490 19.440 1.00 96.50 102 ALA A CA 1
ATOM 780 C C . ALA A 1 102 ? -8.273 5.549 20.108 1.00 96.50 102 ALA A C 1
ATOM 782 O O . ALA A 1 102 ? -7.228 6.001 20.566 1.00 96.50 102 ALA A O 1
ATOM 783 N N . SER A 1 103 ? -8.561 4.245 20.151 1.00 96.75 103 SER A N 1
ATOM 784 C CA . SER A 1 103 ? -7.658 3.210 20.662 1.00 96.75 103 SER A CA 1
ATOM 785 C C . SER A 1 103 ? -6.592 2.757 19.658 1.00 96.75 103 SER A C 1
ATOM 787 O O . SER A 1 103 ? -5.657 2.068 20.057 1.00 96.75 103 SER A O 1
ATOM 789 N N . PHE A 1 104 ? -6.710 3.108 18.374 1.00 98.06 104 PHE A N 1
ATOM 790 C CA . PHE A 1 104 ? -5.782 2.691 17.323 1.00 98.06 104 PHE A CA 1
ATOM 791 C C . PHE A 1 104 ? -4.665 3.729 17.132 1.00 98.06 104 PHE A C 1
ATOM 793 O O . PHE A 1 104 ? -4.707 4.595 16.256 1.00 98.06 104 PHE A O 1
ATOM 800 N N . THR A 1 105 ? -3.642 3.643 17.982 1.00 97.44 105 THR A N 1
ATOM 801 C CA . THR A 1 105 ? -2.506 4.584 18.017 1.00 97.44 105 THR A CA 1
ATOM 802 C C . THR A 1 105 ? -1.461 4.346 16.922 1.00 97.44 105 THR A C 1
ATOM 804 O O . THR A 1 105 ? -0.553 5.154 16.756 1.00 97.44 105 THR A O 1
ATOM 807 N N . GLN A 1 106 ? -1.598 3.265 16.150 1.00 98.12 106 GLN A N 1
ATOM 808 C CA . GLN A 1 106 ? -0.696 2.892 15.054 1.00 98.12 106 GLN A CA 1
ATOM 809 C C . GLN A 1 106 ? -1.165 3.420 13.685 1.00 98.12 106 GLN A C 1
ATOM 811 O O . GLN A 1 106 ? -0.750 2.920 12.641 1.00 98.12 106 GLN A O 1
ATOM 816 N N . SER A 1 107 ? -2.038 4.431 13.670 1.00 97.75 107 SER A N 1
ATOM 817 C CA . SER A 1 107 ? -2.534 5.053 12.438 1.00 97.75 107 SER A CA 1
ATOM 818 C C . SER A 1 107 ? -1.603 6.148 11.911 1.00 97.75 107 SER A C 1
ATOM 820 O O . SER A 1 107 ? -0.830 6.753 12.656 1.00 97.75 107 SER A O 1
ATOM 822 N N . ALA A 1 108 ? -1.760 6.494 10.631 1.00 97.00 108 ALA A N 1
ATOM 823 C CA . ALA A 1 108 ? -1.053 7.616 10.012 1.00 97.00 108 ALA A CA 1
ATOM 824 C C . ALA A 1 108 ? -1.337 8.972 10.698 1.00 97.00 108 ALA A C 1
ATOM 826 O O . ALA A 1 108 ? -0.526 9.887 10.599 1.00 97.00 108 ALA A O 1
ATOM 827 N N . PHE A 1 109 ? -2.453 9.112 11.430 1.00 97.12 109 PHE A N 1
ATOM 828 C CA . PHE A 1 109 ? -2.781 10.333 12.185 1.00 97.12 109 PHE A CA 1
ATOM 829 C C . PHE A 1 109 ? -1.869 10.547 13.393 1.00 97.12 109 PHE A C 1
ATOM 831 O O . PHE A 1 109 ? -1.750 11.668 13.883 1.00 97.12 109 PHE A O 1
ATOM 838 N N . SER A 1 110 ? -1.254 9.478 13.891 1.00 96.94 110 SER A N 1
ATOM 839 C CA . SER A 1 110 ? -0.356 9.525 15.041 1.00 96.94 110 SER A CA 1
ATOM 840 C C . SER A 1 110 ? 1.095 9.798 14.635 1.00 96.94 110 SER A C 1
ATOM 842 O O . SER A 1 110 ? 1.937 10.017 15.505 1.00 96.94 110 SER A O 1
ATOM 844 N N . VAL A 1 111 ? 1.406 9.787 13.332 1.00 97.12 111 VAL A N 1
ATOM 845 C CA . VAL A 1 111 ? 2.759 10.021 12.815 1.00 97.12 111 VAL A CA 1
ATOM 846 C C . VAL A 1 111 ? 3.074 11.514 12.861 1.00 97.12 111 VAL A C 1
ATOM 848 O O . VAL A 1 111 ? 2.401 12.333 12.233 1.00 97.12 111 VAL A O 1
ATOM 851 N N . THR A 1 112 ? 4.137 11.877 13.576 1.00 96.75 112 THR A N 1
ATOM 852 C CA . THR A 1 112 ? 4.633 13.258 13.584 1.00 96.75 112 THR A CA 1
ATOM 853 C C . THR A 1 112 ? 5.238 13.594 12.216 1.00 96.75 112 THR A C 1
ATOM 855 O O . THR A 1 112 ? 6.064 12.820 11.725 1.00 96.75 112 THR A O 1
ATOM 858 N N . PRO A 1 113 ? 4.907 14.744 11.597 1.00 94.44 113 PRO A N 1
ATOM 859 C CA . PRO A 1 113 ? 5.527 15.155 10.340 1.00 94.44 113 PRO A CA 1
ATOM 860 C C . PRO A 1 113 ? 7.061 15.115 10.405 1.00 94.44 113 PRO A C 1
ATOM 862 O O . PRO A 1 113 ? 7.667 15.674 11.318 1.00 94.44 113 PRO A O 1
ATOM 865 N N . GLY A 1 114 ? 7.685 14.446 9.433 1.00 92.62 114 GLY A N 1
ATOM 866 C CA . GLY A 1 114 ? 9.138 14.257 9.371 1.00 92.62 114 GLY A CA 1
ATOM 867 C C . GLY A 1 114 ? 9.676 13.049 10.149 1.00 92.62 114 GLY A C 1
ATOM 868 O O . GLY A 1 114 ? 10.864 12.759 10.037 1.00 92.62 114 GLY A O 1
ATOM 869 N N . GLN A 1 115 ? 8.841 12.321 10.899 1.00 95.44 115 GLN A N 1
ATOM 870 C CA . GLN A 1 115 ? 9.220 11.028 11.472 1.00 95.44 115 GLN A CA 1
ATOM 871 C C . GLN A 1 115 ? 8.951 9.875 10.507 1.00 95.44 115 GLN A C 1
ATOM 873 O O . GLN A 1 115 ? 8.052 9.927 9.668 1.00 95.44 115 GLN A O 1
ATOM 878 N N . LEU A 1 116 ? 9.735 8.806 10.659 1.00 95.44 116 LEU A N 1
ATOM 879 C CA . LEU A 1 116 ? 9.499 7.562 9.941 1.00 95.44 116 LEU A CA 1
ATOM 880 C C . LEU A 1 116 ? 8.177 6.950 10.410 1.00 95.44 116 LEU A C 1
ATOM 882 O O . LEU A 1 116 ? 7.980 6.727 11.600 1.00 95.44 116 LEU A O 1
ATOM 886 N N . ALA A 1 117 ? 7.288 6.612 9.477 1.00 96.31 117 ALA A N 1
ATOM 887 C CA . ALA A 1 117 ? 6.013 5.977 9.810 1.00 96.31 117 ALA A CA 1
ATOM 888 C C . ALA A 1 117 ? 6.202 4.683 10.627 1.00 96.31 117 ALA A C 1
ATOM 890 O O . ALA A 1 117 ? 5.414 4.397 11.527 1.00 96.31 117 ALA A O 1
ATOM 891 N N . THR A 1 118 ? 7.288 3.944 10.381 1.00 96.94 118 THR A N 1
ATOM 892 C CA . THR A 1 118 ? 7.638 2.704 11.090 1.00 96.94 118 THR A CA 1
ATOM 893 C C . THR A 1 118 ? 7.836 2.888 12.594 1.00 96.94 118 THR A C 1
ATOM 895 O O . THR A 1 118 ? 7.590 1.945 13.342 1.00 96.94 118 THR A O 1
ATOM 898 N N . THR A 1 119 ? 8.207 4.083 13.075 1.00 97.12 119 THR A N 1
ATOM 899 C CA . THR A 1 119 ? 8.381 4.325 14.519 1.00 97.12 119 THR A CA 1
ATOM 900 C C . THR A 1 119 ? 7.060 4.462 15.271 1.00 97.12 119 THR A C 1
ATOM 902 O O . THR A 1 119 ? 7.042 4.302 16.487 1.00 97.12 119 THR A O 1
ATOM 905 N N . THR A 1 120 ? 5.963 4.755 14.568 1.00 97.44 120 THR A N 1
ATOM 906 C CA . THR A 1 120 ? 4.635 4.953 15.172 1.00 97.44 120 THR A CA 1
ATOM 907 C C . THR A 1 120 ? 3.656 3.859 14.767 1.00 97.44 120 THR A C 1
ATOM 909 O O . THR A 1 120 ? 2.949 3.314 15.608 1.00 97.44 120 THR A O 1
ATOM 912 N N . MET A 1 121 ? 3.606 3.525 13.479 1.00 98.38 121 MET A N 1
ATOM 913 C CA . MET A 1 121 ? 2.628 2.587 12.929 1.00 98.38 121 MET A CA 1
ATOM 914 C C . MET A 1 121 ? 3.066 1.123 13.100 1.00 98.38 121 MET A C 1
ATOM 916 O O . MET A 1 121 ? 2.233 0.219 13.042 1.00 98.38 121 MET A O 1
ATOM 920 N N . GLY A 1 122 ? 4.351 0.856 13.366 1.00 97.44 122 GLY A N 1
ATOM 921 C CA . GLY A 1 122 ? 4.872 -0.507 13.500 1.00 97.44 122 GLY A CA 1
ATOM 922 C C . GLY A 1 122 ? 4.582 -1.335 12.246 1.00 97.44 122 GLY A C 1
ATOM 923 O O . GLY A 1 122 ? 4.874 -0.892 11.138 1.00 97.44 122 GLY A O 1
ATOM 924 N N . GLU A 1 123 ? 3.956 -2.503 12.410 1.00 97.62 123 GLU A N 1
ATOM 925 C CA . GLU A 1 123 ? 3.590 -3.398 11.297 1.00 97.62 123 GLU A CA 1
ATOM 926 C C . GLU A 1 123 ? 2.590 -2.783 10.300 1.00 97.62 123 GLU A C 1
ATOM 928 O O . GLU A 1 123 ? 2.510 -3.243 9.163 1.00 97.62 123 GLU A O 1
ATOM 933 N N . PHE A 1 124 ? 1.830 -1.754 10.698 1.00 98.38 124 PHE A N 1
ATOM 934 C CA . PHE A 1 124 ? 0.868 -1.067 9.825 1.00 98.38 124 PHE A CA 1
ATOM 935 C C . PHE A 1 124 ? 1.521 -0.004 8.928 1.00 98.38 124 PHE A C 1
ATOM 937 O O . PHE A 1 124 ? 0.858 0.545 8.044 1.00 98.38 124 PHE A O 1
ATOM 944 N N . ALA A 1 125 ? 2.803 0.317 9.148 1.00 98.12 125 ALA A N 1
ATOM 945 C CA . ALA A 1 125 ? 3.544 1.190 8.247 1.00 98.12 125 ALA A CA 1
ATOM 946 C C . ALA A 1 125 ? 3.717 0.499 6.882 1.00 98.12 125 ALA A C 1
ATOM 948 O O . ALA A 1 125 ? 4.150 -0.655 6.856 1.00 98.12 125 ALA A O 1
ATOM 949 N N . PRO A 1 126 ? 3.445 1.178 5.752 1.00 97.38 126 PRO A N 1
ATOM 950 C CA . PRO A 1 126 ? 3.832 0.656 4.449 1.00 97.38 126 PRO A CA 1
ATOM 951 C C . PRO A 1 126 ? 5.361 0.612 4.366 1.00 97.38 126 PRO A C 1
ATOM 953 O O . PRO A 1 126 ? 6.028 1.642 4.467 1.00 97.38 126 PRO A O 1
ATOM 956 N N . LEU A 1 127 ? 5.912 -0.586 4.198 1.00 97.88 127 LEU A N 1
ATOM 957 C CA . LEU A 1 127 ? 7.302 -0.794 3.820 1.00 97.88 127 LEU A CA 1
ATOM 958 C C . LEU A 1 127 ? 7.381 -0.918 2.308 1.00 97.88 127 LEU A C 1
ATOM 960 O O . LEU A 1 127 ? 6.520 -1.542 1.688 1.00 97.88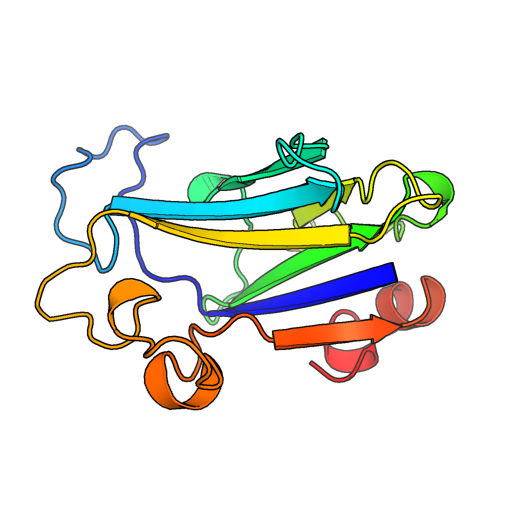 127 LEU A O 1
ATOM 964 N N . GLU A 1 128 ? 8.425 -0.349 1.725 1.00 96.81 128 GLU A N 1
ATOM 965 C CA . GLU A 1 128 ? 8.618 -0.347 0.285 1.00 96.81 128 GLU A CA 1
ATOM 966 C C . GLU A 1 128 ? 9.988 -0.907 -0.096 1.00 96.81 128 GLU A C 1
ATOM 968 O O . GLU A 1 128 ? 10.983 -0.698 0.599 1.00 96.81 128 GLU A O 1
ATOM 973 N N . ALA A 1 129 ? 10.037 -1.626 -1.212 1.00 97.88 129 ALA A N 1
ATOM 974 C CA . ALA A 1 129 ? 11.274 -2.112 -1.800 1.00 97.88 129 ALA A CA 1
ATOM 975 C C . ALA A 1 129 ? 11.204 -2.054 -3.323 1.00 97.88 129 ALA A C 1
ATOM 977 O O . ALA A 1 129 ? 10.150 -2.253 -3.929 1.00 97.88 129 ALA A O 1
ATOM 978 N N . THR A 1 130 ? 12.347 -1.808 -3.957 1.00 97.44 130 THR A N 1
ATOM 979 C CA . THR A 1 130 ? 12.470 -1.871 -5.415 1.00 97.44 130 THR A CA 1
ATOM 980 C C . THR A 1 130 ? 13.153 -3.168 -5.822 1.00 97.44 130 THR A C 1
ATOM 982 O O . THR A 1 130 ? 14.140 -3.591 -5.226 1.00 97.44 130 THR A O 1
ATOM 985 N N . CYS A 1 131 ? 12.613 -3.820 -6.846 1.00 97.81 131 CYS A N 1
ATOM 986 C CA . CYS A 1 131 ? 13.153 -5.064 -7.389 1.00 97.81 131 CYS A CA 1
ATOM 987 C C . CYS A 1 131 ? 12.783 -5.209 -8.873 1.00 97.81 131 CYS A C 1
ATOM 989 O O . CYS A 1 131 ? 12.020 -4.407 -9.430 1.00 97.81 131 CYS A O 1
ATOM 991 N N . THR A 1 132 ? 13.361 -6.215 -9.535 1.00 98.19 132 THR A N 1
ATOM 992 C CA . THR A 1 132 ? 13.021 -6.556 -10.925 1.00 98.19 132 THR A CA 1
ATOM 993 C C . THR A 1 132 ? 11.744 -7.391 -10.984 1.00 98.19 132 THR A C 1
ATOM 995 O O . THR A 1 132 ? 11.426 -8.095 -10.023 1.00 98.19 132 THR A O 1
ATOM 998 N N . THR A 1 133 ? 11.051 -7.374 -12.125 1.00 98.12 133 THR A N 1
ATOM 999 C CA . THR A 1 133 ? 9.883 -8.231 -12.386 1.00 98.12 133 THR A CA 1
ATOM 1000 C C . THR A 1 133 ? 10.197 -9.701 -12.094 1.00 98.12 133 THR A C 1
ATOM 1002 O O . THR A 1 133 ? 9.505 -10.325 -11.297 1.00 98.12 133 THR A O 1
ATOM 1005 N N . ALA A 1 134 ? 11.327 -10.212 -12.596 1.00 98.25 134 ALA A N 1
ATOM 1006 C CA . ALA A 1 134 ? 11.763 -11.592 -12.369 1.00 98.25 134 ALA A CA 1
ATOM 1007 C C . ALA A 1 134 ? 12.018 -11.923 -10.882 1.00 98.25 134 ALA A C 1
ATOM 1009 O O . ALA A 1 134 ? 11.743 -13.034 -10.422 1.00 98.25 134 ALA A O 1
ATOM 1010 N N . THR A 1 135 ? 12.532 -10.964 -10.103 1.00 98.44 135 THR A N 1
ATOM 1011 C CA . THR A 1 135 ? 12.757 -11.142 -8.658 1.00 98.44 135 THR A CA 1
ATOM 1012 C C . THR A 1 135 ? 11.435 -11.349 -7.914 1.00 98.44 135 THR A C 1
ATOM 1014 O O . THR A 1 135 ? 11.340 -12.238 -7.072 1.00 98.44 135 THR A O 1
ATOM 1017 N N . PHE A 1 136 ? 10.398 -10.581 -8.249 1.00 98.56 136 PHE A N 1
ATOM 1018 C CA . PHE A 1 136 ? 9.080 -10.743 -7.630 1.00 98.56 136 PHE A CA 1
ATOM 1019 C C . PHE A 1 136 ? 8.335 -11.974 -8.143 1.00 98.56 136 PHE A C 1
ATOM 1021 O O . PHE A 1 136 ? 7.680 -12.665 -7.370 1.00 98.56 136 PHE A O 1
ATOM 1028 N N . GLU A 1 137 ? 8.446 -12.289 -9.433 1.00 98.44 137 GLU A N 1
ATOM 1029 C CA . GLU A 1 137 ? 7.819 -13.489 -9.997 1.00 98.44 137 GLU A CA 1
ATOM 1030 C C . GLU A 1 137 ? 8.341 -14.771 -9.340 1.00 98.44 137 GLU A C 1
ATOM 1032 O O . GLU A 1 137 ? 7.575 -15.707 -9.120 1.00 98.44 137 GLU A O 1
ATOM 1037 N N . SER A 1 138 ? 9.628 -14.797 -8.977 1.00 98.06 138 SER A N 1
ATOM 1038 C CA . SER A 1 138 ? 10.257 -15.945 -8.315 1.00 98.06 138 SER A CA 1
ATOM 1039 C C . SER A 1 138 ? 10.088 -15.974 -6.794 1.00 98.06 138 SER A C 1
ATOM 1041 O O . SER A 1 138 ? 9.957 -17.061 -6.233 1.00 98.06 138 SER A O 1
ATOM 1043 N N . GLY A 1 139 ? 10.111 -14.820 -6.116 1.00 97.00 139 GLY A N 1
ATOM 1044 C CA . GLY A 1 139 ? 10.166 -14.755 -4.649 1.00 97.00 139 GLY A CA 1
ATOM 1045 C C . GLY A 1 139 ? 9.055 -13.956 -3.964 1.00 97.00 139 GLY A C 1
ATOM 1046 O O . GLY A 1 139 ? 9.084 -13.825 -2.741 1.00 97.00 139 GLY A O 1
ATOM 1047 N N . GLY A 1 140 ? 8.101 -13.393 -4.707 1.00 97.56 140 GLY A N 1
ATOM 1048 C CA . GLY A 1 140 ? 7.088 -12.482 -4.169 1.00 97.56 140 GLY A CA 1
ATOM 1049 C C . GLY A 1 140 ? 7.705 -11.260 -3.480 1.00 97.56 140 GLY A C 1
ATOM 1050 O O . GLY A 1 140 ? 8.803 -10.818 -3.828 1.00 97.56 140 GLY A O 1
ATOM 1051 N N . SER A 1 141 ? 7.020 -10.724 -2.465 1.00 97.12 141 SER A N 1
ATOM 1052 C CA . SER A 1 141 ? 7.537 -9.606 -1.661 1.00 97.12 141 SER A CA 1
ATOM 1053 C C . SER A 1 141 ? 8.850 -9.954 -0.945 1.00 97.12 141 SER A C 1
ATOM 1055 O O . SER A 1 141 ? 9.761 -9.129 -0.918 1.00 97.12 141 SER A O 1
ATOM 1057 N N . ALA A 1 142 ? 8.992 -11.197 -0.471 1.00 97.19 142 ALA A N 1
ATOM 1058 C CA . ALA A 1 142 ? 10.193 -11.676 0.216 1.00 97.19 142 ALA A CA 1
ATOM 1059 C C . ALA A 1 142 ? 11.427 -11.673 -0.694 1.00 97.19 142 ALA A C 1
ATOM 1061 O O . ALA A 1 142 ? 12.514 -11.288 -0.266 1.00 97.19 142 ALA A O 1
ATOM 1062 N N . GLY A 1 143 ? 11.261 -12.020 -1.974 1.00 97.44 143 GLY A N 1
ATOM 1063 C CA . GLY A 1 143 ? 12.323 -11.905 -2.979 1.00 97.44 143 GLY A CA 1
ATOM 1064 C C . GLY A 1 143 ? 12.815 -10.468 -3.171 1.00 97.44 143 GLY A C 1
ATOM 1065 O O . GLY A 1 143 ? 13.979 -10.253 -3.501 1.00 97.44 143 GLY A O 1
ATOM 1066 N N . CYS A 1 144 ? 11.950 -9.484 -2.919 1.00 97.44 144 CYS A N 1
ATOM 1067 C CA . CYS A 1 144 ? 12.276 -8.059 -2.958 1.00 97.44 144 CYS A CA 1
ATOM 1068 C C . CYS A 1 144 ? 12.797 -7.517 -1.613 1.00 97.44 144 CYS A C 1
ATOM 1070 O O . CYS A 1 144 ? 13.128 -6.338 -1.537 1.00 97.44 144 CYS A O 1
ATOM 1072 N N . GLY A 1 145 ? 12.907 -8.360 -0.577 1.00 96.69 145 GLY A N 1
ATOM 1073 C CA . GLY A 1 145 ? 13.414 -7.990 0.748 1.00 96.69 145 GLY A CA 1
ATOM 1074 C C . GLY A 1 145 ? 12.356 -7.512 1.749 1.00 96.69 145 GLY A C 1
ATOM 1075 O O . GLY A 1 145 ? 12.728 -6.830 2.703 1.00 96.69 145 GLY A O 1
ATOM 1076 N N . LEU A 1 146 ? 11.073 -7.844 1.536 1.00 94.75 146 LEU A N 1
ATOM 1077 C CA . LEU A 1 146 ? 9.926 -7.461 2.381 1.00 94.75 146 LEU A CA 1
ATOM 1078 C C . LEU A 1 146 ? 9.240 -8.641 3.077 1.00 94.75 146 LEU A C 1
ATOM 1080 O O . LEU A 1 146 ? 9.054 -9.691 2.419 1.00 94.75 146 LEU A O 1
#

Radius of gyration: 15.27 Å; chains: 1; bounding box: 37×36×40 Å

Sequence (146 aa):
MLVVRGKAPTTPDTQAGQSAATPSELRYWSLCANEYIKPYPVTECVFDQQVPLDGSGYYTIVVSTPADRPANATEANGVAWLDWGRTSVDLLLLFRNMLPAASFTQSAFSVTPGQLATTTMGEFAPLEATCTTATFESGGSAGCGL

Foldseek 3Di:
DKKKKFADWFEAPVVVPGDCPPDTQFSWKKKFKFFPDPVTHTQDMDIDVRFFADPRRMGMEAEEAPVQDAPLQDVVNRHHYTYNPDPVTDIDMDIDTHDGDPPNFLDPVVDDPPDQSCVTNPRRRIDMFDDGSVQCNVQNVVSRVD